Protein AF-A0A821EJD6-F1 (afdb_mo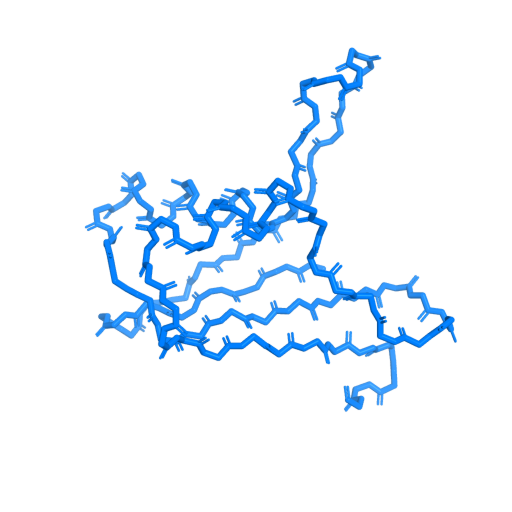nomer)

pLDDT: mean 92.41, std 6.49, range [71.12, 98.19]

Nearest PDB structures (foldseek):
  2fr6-assembly1_A  TM=9.761E-01  e=7.190E-10  Mus musculus
  1mq0-assembly1_A  TM=9.780E-01  e=3.433E-09  Homo sapiens
  2d30-assembly1_A  TM=9.522E-01  e=1.348E-08  Bacillus anthracis
  8x6w-assembly1_A  TM=9.525E-01  e=1.749E-08  Enterococcus
  8x6y-assembly1_B-2  TM=9.524E-01  e=2.270E-08  Enterococcus

Solvent-accessible surface area (backbone atoms only — not comparabl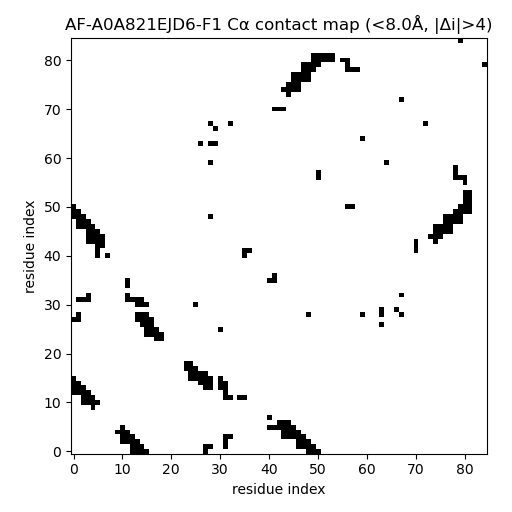e to full-atom values): 4908 Å² total; per-residue (Å²): 76,25,41,35,34,31,72,84,78,46,80,33,69,27,46,64,46,84,43,95,61,60,91,72,40,44,50,20,63,51,43,21,49,54,52,38,43,75,74,72,50,78,50,59,48,35,38,38,40,42,46,97,44,94,89,53,82,73,74,78,51,73,69,45,46,52,61,49,46,77,62,48,84,87,48,50,76,47,60,34,33,77,82,74,87

Radius of gyration: 12.73 Å; Cα contacts (8 Å, |Δi|>4): 142; chains: 1; bounding box: 33×20×35 Å

Secondary structure (DSSP, 8-state):
-EEEEETTS-EEEE--B--SSGGG-B-HHHHHHHHHHHTT---EEEEEEE---TTSPPPPPHHHHHHHHTT-S-SEEEEE-TT--

Structure (mmCIF, N/CA/C/O backbone):
data_AF-A0A821EJD6-F1
#
_entry.id   AF-A0A821EJD6-F1
#
loop_
_atom_site.group_PDB
_atom_site.id
_atom_site.type_symbol
_atom_site.label_atom_id
_atom_site.label_alt_id
_atom_site.label_comp_id
_atom_site.label_asym_id
_atom_site.label_entity_id
_atom_site.label_seq_id
_atom_site.pdbx_PDB_ins_code
_atom_site.Cartn_x
_atom_site.Cartn_y
_atom_site.Cartn_z
_atom_site.occupancy
_atom_site.B_iso_or_equiv
_atom_site.auth_seq_id
_atom_site.auth_comp_id
_atom_site.auth_asym_id
_atom_site.auth_atom_id
_atom_site.pdbx_PDB_model_num
ATOM 1 N N . ARG A 1 1 ? -2.512 4.638 -10.034 1.00 84.19 1 ARG A N 1
ATOM 2 C CA . ARG A 1 1 ? -2.457 5.439 -8.779 1.00 84.19 1 ARG A CA 1
ATOM 3 C C . ARG A 1 1 ? -3.204 4.657 -7.711 1.00 84.19 1 ARG A C 1
ATOM 5 O O . ARG A 1 1 ? -4.027 3.837 -8.084 1.00 84.19 1 ARG A O 1
ATOM 12 N N . GLU A 1 2 ? -2.944 4.916 -6.434 1.00 91.56 2 GLU A N 1
ATOM 13 C CA .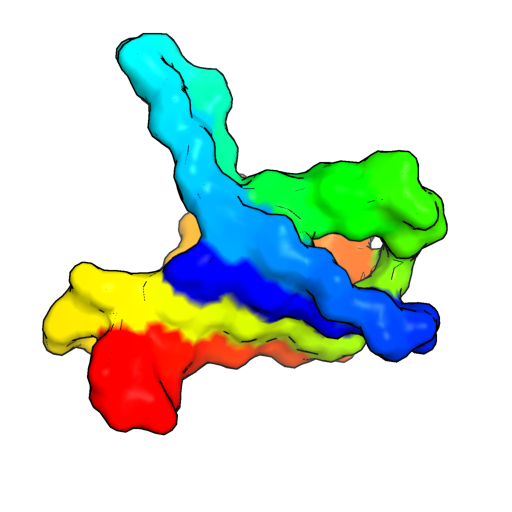 GLU A 1 2 ? -3.564 4.168 -5.336 1.00 91.56 2 GLU A CA 1
ATOM 14 C C . GLU A 1 2 ? -4.311 5.093 -4.379 1.00 91.56 2 GLU A C 1
ATOM 16 O O . GLU A 1 2 ? -3.815 6.188 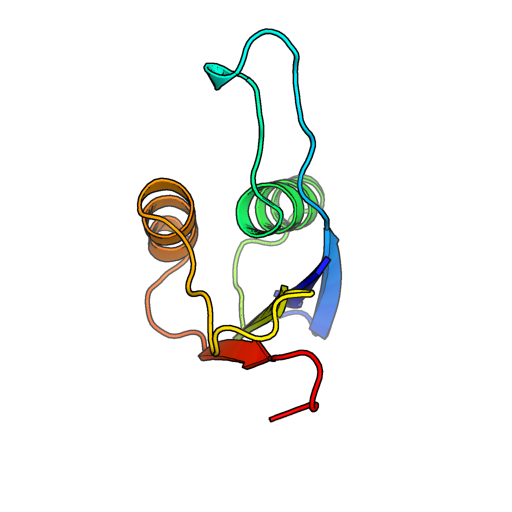-4.092 1.00 91.56 2 GLU A O 1
ATOM 21 N N . ALA A 1 3 ? -5.444 4.622 -3.859 1.00 95.94 3 ALA A N 1
ATOM 22 C CA . ALA A 1 3 ? -6.182 5.237 -2.764 1.00 95.94 3 ALA A CA 1
ATOM 23 C C . ALA A 1 3 ? -6.501 4.192 -1.680 1.00 95.94 3 ALA A C 1
ATOM 25 O O . ALA A 1 3 ? -6.957 3.096 -1.988 1.00 95.94 3 ALA A O 1
ATOM 26 N N . LEU A 1 4 ? -6.284 4.533 -0.412 1.00 96.94 4 LEU A N 1
ATOM 27 C CA . LEU A 1 4 ? -6.555 3.693 0.757 1.00 96.94 4 LEU A CA 1
ATOM 28 C C . LEU A 1 4 ? -7.545 4.409 1.673 1.00 96.94 4 LEU A C 1
ATOM 30 O O . LEU A 1 4 ? -7.285 5.543 2.079 1.00 96.94 4 LEU A O 1
ATOM 34 N N . LEU A 1 5 ? -8.639 3.733 2.013 1.00 97.75 5 LEU A N 1
ATOM 35 C CA . LEU A 1 5 ? -9.617 4.165 3.005 1.00 97.75 5 LEU A CA 1
ATOM 36 C C . LEU A 1 5 ? -9.323 3.476 4.339 1.00 97.75 5 LEU A C 1
ATOM 38 O O . LEU A 1 5 ? -9.300 2.243 4.434 1.00 97.75 5 LEU A O 1
ATOM 42 N N . THR A 1 6 ? -9.091 4.274 5.375 1.00 97.31 6 THR A N 1
ATOM 43 C CA . THR A 1 6 ? -8.836 3.768 6.727 1.00 97.31 6 THR A CA 1
ATOM 44 C C . THR A 1 6 ? -10.130 3.580 7.505 1.00 97.31 6 THR A C 1
ATOM 46 O O . THR A 1 6 ? -11.170 4.139 7.167 1.00 97.31 6 THR A O 1
ATOM 49 N N . SER A 1 7 ? -10.075 2.826 8.605 1.00 95.88 7 SER A N 1
ATOM 50 C CA . SER A 1 7 ? -11.227 2.670 9.504 1.00 95.88 7 SER A CA 1
ATOM 51 C C . SER A 1 7 ? -11.634 3.961 10.227 1.00 95.88 7 SER A C 1
ATOM 53 O O . SER A 1 7 ? -12.675 3.979 10.875 1.00 95.88 7 SER A O 1
ATOM 55 N N . THR A 1 8 ? -10.829 5.025 10.136 1.00 96.75 8 THR A N 1
ATOM 56 C CA . THR A 1 8 ? -11.145 6.362 10.664 1.00 96.75 8 THR A CA 1
ATOM 57 C C . THR A 1 8 ? -11.715 7.301 9.594 1.00 96.75 8 THR A C 1
ATOM 59 O O . THR A 1 8 ? -11.784 8.508 9.820 1.00 96.75 8 THR A O 1
ATOM 62 N N . GLU A 1 9 ? -12.130 6.759 8.442 1.00 97.25 9 GLU A N 1
ATOM 63 C CA . GLU A 1 9 ? -12.705 7.499 7.307 1.00 97.25 9 GLU A CA 1
ATOM 64 C C . GLU A 1 9 ? -11.727 8.482 6.637 1.00 97.25 9 GLU A C 1
ATOM 66 O O . GLU A 1 9 ? -12.130 9.439 5.971 1.00 97.25 9 GLU A O 1
ATOM 71 N N . LYS A 1 10 ? -10.415 8.260 6.789 1.00 97.94 10 LYS A N 1
ATOM 72 C CA . LYS A 1 10 ? -9.390 9.044 6.090 1.00 97.94 10 LYS A CA 1
ATOM 73 C C . LYS A 1 10 ? -8.970 8.367 4.796 1.00 97.94 10 LYS A C 1
ATOM 75 O O . LYS A 1 10 ? -8.852 7.145 4.723 1.00 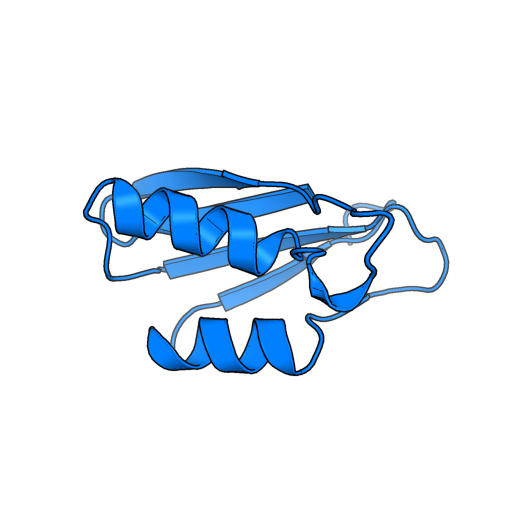97.94 10 LYS A O 1
ATOM 80 N N . ILE A 1 11 ? -8.673 9.192 3.793 1.00 97.88 11 ILE 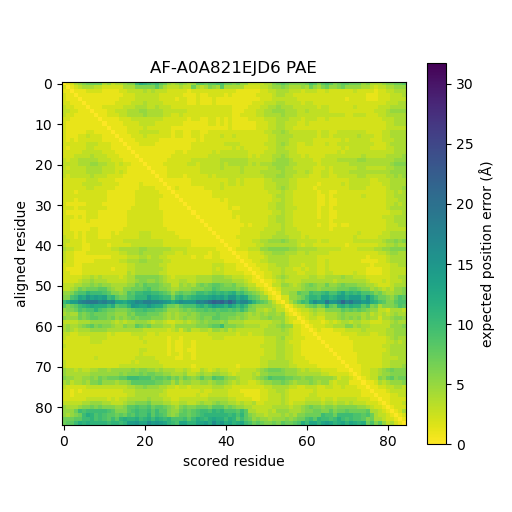A N 1
ATOM 81 C CA . ILE A 1 11 ? -8.187 8.739 2.490 1.00 97.88 11 ILE A CA 1
ATOM 82 C C . ILE A 1 11 ? -6.718 9.107 2.318 1.00 97.88 11 ILE A C 1
ATOM 84 O O . ILE A 1 11 ? -6.331 10.276 2.395 1.00 97.88 11 ILE A O 1
ATOM 88 N N . TYR A 1 12 ? -5.917 8.098 1.999 1.00 97.81 12 TYR A N 1
ATOM 89 C CA . TYR A 1 12 ? -4.505 8.225 1.676 1.00 97.81 12 TYR A CA 1
ATOM 90 C C . TYR A 1 12 ? -4.276 7.890 0.214 1.00 97.81 12 TYR A C 1
ATOM 92 O O . TYR A 1 12 ? -4.734 6.862 -0.263 1.00 97.81 12 TYR A O 1
ATOM 100 N N . ASN A 1 13 ? -3.538 8.746 -0.490 1.00 96.69 13 ASN A N 1
ATOM 101 C CA . ASN A 1 13 ? -3.181 8.521 -1.887 1.00 96.69 13 ASN A CA 1
ATOM 102 C C . ASN A 1 13 ? -1.684 8.255 -2.035 1.00 96.69 13 ASN A C 1
ATOM 104 O O . ASN A 1 13 ? -0.873 8.849 -1.314 1.00 96.69 13 ASN A O 1
ATOM 108 N N . GLY A 1 14 ? -1.331 7.450 -3.034 1.00 94.50 14 GLY A N 1
ATOM 109 C CA . GLY A 1 14 ? 0.054 7.140 -3.365 1.00 94.50 14 GLY A CA 1
ATOM 110 C C . GLY A 1 14 ? 0.270 6.758 -4.827 1.00 94.50 14 GLY A C 1
ATOM 111 O O . GLY A 1 14 ? -0.658 6.529 -5.610 1.00 94.50 14 GLY A O 1
ATOM 112 N N . CYS A 1 15 ? 1.542 6.721 -5.207 1.00 94.81 15 CYS A N 1
ATOM 113 C CA . CYS A 1 15 ? 2.013 6.241 -6.499 1.00 94.81 15 CYS A CA 1
ATOM 114 C C . CYS A 1 15 ? 3.297 5.428 -6.316 1.00 94.81 15 CYS A C 1
ATOM 116 O O . CYS A 1 15 ? 3.919 5.444 -5.246 1.00 94.81 15 CYS A O 1
ATOM 118 N N . ASN A 1 16 ? 3.681 4.700 -7.362 1.00 94.62 16 ASN A N 1
ATOM 119 C CA . ASN A 1 16 ? 4.994 4.083 -7.411 1.00 94.62 16 ASN A CA 1
ATOM 120 C C . ASN A 1 16 ? 6.074 5.173 -7.422 1.00 94.62 16 ASN A C 1
ATOM 122 O O . ASN A 1 16 ? 5.879 6.260 -7.972 1.00 94.62 16 ASN A O 1
ATOM 126 N N . VAL A 1 17 ? 7.209 4.865 -6.803 1.00 96.56 17 VAL A N 1
ATOM 127 C CA . VAL A 1 17 ? 8.409 5.701 -6.850 1.00 96.56 17 VAL A CA 1
ATOM 128 C C . VAL A 1 17 ? 9.550 4.811 -7.296 1.00 96.56 17 VAL A C 1
ATOM 130 O O . VAL A 1 17 ? 9.921 3.858 -6.606 1.00 96.56 17 VAL A O 1
ATOM 133 N N . GLU A 1 18 ? 10.061 5.101 -8.484 1.00 97.25 18 GLU A N 1
ATOM 134 C CA . GLU A 1 18 ? 11.134 4.337 -9.104 1.00 97.25 18 GLU A CA 1
ATOM 135 C C . GLU A 1 18 ? 12.502 4.825 -8.641 1.00 97.25 18 GLU A C 1
ATOM 137 O O . GLU A 1 18 ? 12.687 5.972 -8.223 1.00 97.25 18 GLU A O 1
ATOM 142 N N . ASN A 1 19 ? 13.483 3.936 -8.732 1.00 98.06 19 ASN A N 1
ATOM 143 C CA . ASN A 1 19 ? 14.867 4.255 -8.445 1.00 98.06 19 ASN A CA 1
ATOM 144 C C . ASN A 1 19 ? 15.788 3.548 -9.438 1.00 98.06 19 ASN A C 1
ATOM 146 O O . ASN A 1 19 ? 15.520 2.411 -9.812 1.00 98.06 19 ASN A O 1
ATOM 150 N N . ALA A 1 20 ? 16.900 4.185 -9.819 1.00 98.12 20 ALA A N 1
ATOM 151 C CA . ALA A 1 20 ? 17.905 3.573 -10.691 1.00 98.12 20 ALA A CA 1
ATOM 152 C C . ALA A 1 20 ? 18.514 2.298 -10.077 1.00 98.12 20 ALA A C 1
ATOM 154 O O . ALA A 1 20 ? 18.808 1.342 -10.790 1.00 98.12 20 ALA A O 1
ATOM 155 N N . SER A 1 21 ? 18.652 2.254 -8.748 1.00 97.50 21 SER A N 1
ATOM 156 C CA . SER A 1 21 ? 18.873 1.004 -8.024 1.00 97.50 21 SER A CA 1
ATOM 157 C C . SER A 1 21 ? 17.523 0.314 -7.841 1.00 97.50 21 SER A C 1
ATOM 159 O O . SER A 1 21 ? 16.812 0.566 -6.868 1.00 97.50 21 SER A O 1
ATOM 161 N N . TYR A 1 22 ? 17.148 -0.533 -8.805 1.00 94.56 22 TYR A N 1
ATOM 162 C CA . TYR A 1 22 ? 15.799 -1.110 -8.916 1.00 94.56 22 TYR A CA 1
ATOM 163 C C . TYR A 1 22 ? 15.223 -1.696 -7.615 1.00 94.56 22 TYR A C 1
ATOM 165 O O . TYR A 1 22 ? 14.045 -1.439 -7.352 1.00 94.56 22 TYR A O 1
ATOM 173 N N . PRO A 1 23 ? 15.997 -2.393 -6.754 1.00 95.31 23 PRO A N 1
ATOM 174 C CA . PRO A 1 23 ? 15.486 -2.905 -5.479 1.00 95.31 23 PRO A CA 1
ATOM 175 C C . PRO A 1 23 ? 14.968 -1.835 -4.504 1.00 95.31 23 PRO A C 1
ATOM 177 O O . PRO A 1 23 ? 14.223 -2.168 -3.587 1.00 95.31 23 PRO A O 1
A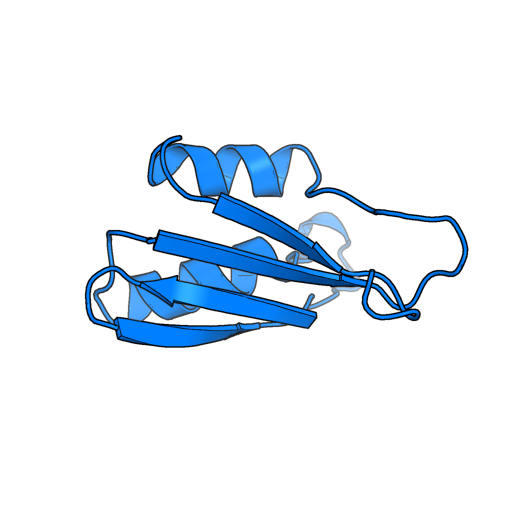TOM 180 N N . LEU A 1 24 ? 15.341 -0.564 -4.687 1.00 96.56 24 LEU A N 1
ATOM 181 C CA . LEU A 1 24 ? 14.870 0.559 -3.869 1.00 96.56 24 LEU A CA 1
ATOM 182 C C . LEU A 1 24 ? 13.523 1.129 -4.339 1.00 96.56 24 LEU A C 1
ATOM 184 O O . LEU A 1 24 ? 12.985 2.024 -3.690 1.00 96.56 24 LEU A O 1
ATOM 188 N N . SER A 1 25 ? 12.970 0.637 -5.451 1.00 96.94 25 SER A N 1
ATOM 189 C CA . SER A 1 25 ? 11.674 1.100 -5.952 1.00 96.94 25 SER A CA 1
ATOM 190 C C . SER A 1 25 ? 10.528 0.644 -5.042 1.00 96.94 25 SER A C 1
ATOM 192 O O . SER A 1 25 ? 10.489 -0.497 -4.558 1.00 96.94 25 SER A O 1
ATOM 194 N N . THR A 1 26 ? 9.542 1.518 -4.845 1.00 96.38 26 THR A N 1
ATOM 195 C CA . THR A 1 26 ? 8.326 1.210 -4.080 1.00 96.38 26 THR A CA 1
ATOM 196 C C . THR A 1 26 ? 7.085 1.210 -4.970 1.00 96.38 26 THR A C 1
ATOM 198 O O . THR A 1 26 ? 6.958 2.033 -5.876 1.00 96.38 26 THR A O 1
ATOM 201 N N . CYS A 1 27 ? 6.178 0.260 -4.714 1.00 95.00 27 CYS A N 1
ATOM 202 C CA . CYS A 1 27 ? 4.878 0.181 -5.387 1.00 95.00 27 CYS A CA 1
ATOM 203 C C . CYS A 1 27 ? 3.898 1.178 -4.758 1.00 95.00 27 CYS A C 1
ATOM 205 O O . CYS A 1 27 ? 4.118 1.636 -3.632 1.00 95.00 27 CYS A O 1
ATOM 207 N N . ALA A 1 28 ? 2.833 1.523 -5.477 1.00 94.62 28 ALA A N 1
ATOM 208 C CA . ALA A 1 28 ? 1.876 2.526 -5.025 1.00 94.62 28 ALA A CA 1
ATOM 209 C C . ALA A 1 28 ? 1.167 2.098 -3.730 1.00 94.62 28 ALA A C 1
ATOM 211 O O . ALA A 1 28 ? 1.013 2.907 -2.819 1.00 94.62 28 ALA A O 1
ATOM 212 N N . GLU A 1 29 ? 0.849 0.812 -3.610 1.00 94.81 29 GLU A N 1
ATOM 213 C CA . GLU A 1 29 ? 0.246 0.176 -2.440 1.00 94.81 29 GLU A CA 1
ATOM 214 C C . GLU A 1 29 ? 1.120 0.375 -1.196 1.00 94.81 29 GLU A C 1
ATOM 216 O O . GLU A 1 29 ? 0.660 0.874 -0.169 1.00 94.81 29 GLU A O 1
ATOM 221 N N . ARG A 1 30 ? 2.422 0.066 -1.307 1.00 95.62 30 ARG A N 1
ATOM 222 C CA . ARG A 1 30 ? 3.382 0.241 -0.205 1.00 95.62 30 ARG A CA 1
ATOM 223 C C . ARG A 1 30 ? 3.561 1.711 0.160 1.00 95.62 30 ARG A C 1
ATOM 225 O O . ARG A 1 30 ? 3.590 2.028 1.344 1.00 95.62 30 ARG A O 1
ATOM 232 N N . THR A 1 31 ? 3.640 2.607 -0.824 1.00 97.12 31 THR A N 1
ATOM 233 C CA . THR A 1 31 ? 3.724 4.055 -0.572 1.00 97.12 31 THR A CA 1
ATOM 234 C C . THR A 1 31 ? 2.521 4.547 0.236 1.00 97.12 31 THR A C 1
ATOM 236 O O . THR A 1 31 ? 2.688 5.274 1.215 1.00 97.12 31 THR A O 1
ATOM 239 N N . THR A 1 32 ? 1.313 4.129 -0.145 1.00 96.75 32 THR A N 1
ATOM 240 C CA . THR A 1 32 ? 0.073 4.553 0.513 1.00 96.75 32 THR A CA 1
ATOM 241 C C . THR A 1 32 ? -0.035 4.018 1.939 1.00 96.75 32 THR A C 1
ATOM 243 O O . THR A 1 32 ? -0.345 4.788 2.847 1.00 96.75 32 THR A O 1
ATOM 246 N N . ILE A 1 33 ? 0.287 2.738 2.158 1.00 96.06 33 ILE A N 1
ATOM 247 C CA . ILE A 1 33 ? 0.311 2.133 3.499 1.00 96.06 33 ILE A CA 1
ATOM 248 C C . ILE A 1 33 ? 1.321 2.848 4.392 1.00 96.06 33 ILE A C 1
ATOM 250 O O . ILE A 1 33 ? 0.974 3.263 5.493 1.00 96.06 33 ILE A O 1
ATOM 254 N N . VAL A 1 34 ? 2.559 3.034 3.920 1.00 96.94 34 VAL A N 1
ATOM 255 C CA . VAL A 1 34 ? 3.608 3.701 4.706 1.00 96.94 34 VAL A CA 1
ATOM 256 C C . VAL A 1 34 ? 3.167 5.106 5.104 1.00 96.94 34 VAL A C 1
ATOM 258 O O . VAL A 1 34 ? 3.364 5.496 6.254 1.00 96.94 34 VAL A O 1
ATOM 261 N N . LYS A 1 35 ? 2.518 5.845 4.195 1.00 97.75 35 LYS A N 1
ATOM 262 C CA . LYS A 1 35 ? 1.970 7.165 4.508 1.00 97.75 35 LYS A CA 1
ATOM 263 C C . LYS A 1 35 ? 0.906 7.092 5.607 1.00 97.75 35 LYS A C 1
ATOM 265 O O . LYS A 1 35 ? 1.050 7.784 6.611 1.00 97.75 35 LYS A O 1
ATOM 270 N N . ALA A 1 36 ? -0.110 6.244 5.450 1.00 97.81 36 ALA A N 1
ATOM 271 C CA . ALA A 1 36 ? -1.186 6.097 6.433 1.00 97.81 36 ALA A CA 1
ATOM 272 C C . ALA A 1 36 ? -0.646 5.711 7.821 1.00 97.81 36 ALA A C 1
ATOM 274 O O . ALA A 1 36 ? -0.966 6.353 8.821 1.00 97.81 36 ALA A O 1
ATOM 275 N N . VAL A 1 37 ? 0.262 4.732 7.868 1.00 97.69 37 VAL A N 1
ATOM 276 C CA . VAL A 1 37 ? 0.912 4.275 9.104 1.00 97.69 37 VAL A CA 1
ATOM 277 C C . VAL A 1 37 ? 1.746 5.377 9.745 1.00 97.69 37 VAL A C 1
ATOM 279 O O . VAL A 1 37 ? 1.684 5.564 10.959 1.00 97.69 37 VAL A O 1
ATOM 282 N N . SER A 1 38 ? 2.495 6.149 8.949 1.00 98.19 38 SER A N 1
ATOM 283 C CA . SER A 1 38 ? 3.289 7.272 9.466 1.00 98.19 38 SER A CA 1
ATOM 284 C C . SER A 1 38 ? 2.435 8.377 10.097 1.00 98.19 38 SER A C 1
ATOM 286 O O . SER A 1 38 ? 2.922 9.115 10.949 1.00 98.19 38 SER A O 1
ATOM 288 N N . GLU A 1 39 ? 1.157 8.456 9.720 1.00 98.12 39 GLU A N 1
ATOM 289 C CA . GLU A 1 39 ? 0.173 9.391 10.269 1.00 98.12 39 GLU A CA 1
ATOM 290 C C . GLU A 1 39 ? -0.708 8.764 11.372 1.00 98.12 39 GLU A C 1
ATOM 292 O O . GLU A 1 39 ? -1.654 9.393 11.848 1.00 98.12 39 GLU A O 1
ATOM 297 N N . GLY A 1 40 ? -0.367 7.553 11.828 1.00 97.50 40 GLY A N 1
ATOM 298 C CA . GLY A 1 40 ? -0.973 6.892 12.988 1.00 97.50 40 GLY A CA 1
ATOM 299 C C . GLY A 1 40 ? -2.100 5.906 12.672 1.00 97.50 40 GLY A C 1
ATOM 300 O O . GLY A 1 40 ? -2.699 5.361 13.598 1.00 97.50 40 GLY A O 1
ATOM 301 N N . GLU A 1 41 ? -2.392 5.644 11.399 1.00 97.69 41 GLU A N 1
ATOM 302 C CA . GLU A 1 41 ? -3.442 4.705 10.994 1.00 97.69 41 GLU A CA 1
ATOM 303 C C . GLU A 1 41 ? -2.926 3.256 11.021 1.00 97.69 41 GLU A C 1
ATOM 305 O O . GLU A 1 41 ? -1.849 2.961 10.510 1.00 97.69 41 GLU A O 1
ATOM 310 N N . GLN A 1 42 ? -3.697 2.331 11.602 1.00 94.88 42 GLN A N 1
ATOM 311 C CA . GLN A 1 42 ? -3.310 0.911 11.726 1.00 94.88 42 GLN A CA 1
ATOM 312 C C . GLN A 1 42 ? -4.389 -0.070 11.247 1.00 94.88 42 GLN A C 1
ATOM 314 O O . GLN A 1 42 ? -4.187 -1.278 11.307 1.00 94.88 42 GLN A O 1
ATOM 319 N N . SER A 1 43 ? -5.539 0.435 10.797 1.00 95.62 43 SER A N 1
ATOM 320 C CA . SER A 1 43 ? -6.676 -0.379 10.366 1.00 95.62 43 SER A CA 1
ATOM 321 C C . SER A 1 43 ? -7.280 0.202 9.097 1.00 95.62 43 SER A C 1
ATOM 323 O O . SER A 1 43 ? -7.518 1.412 9.007 1.00 95.62 43 SER A O 1
ATOM 325 N N . PHE A 1 44 ? -7.529 -0.665 8.119 1.00 96.06 44 PHE A N 1
ATOM 326 C CA . PHE A 1 44 ? -7.937 -0.285 6.772 1.00 96.06 44 PHE A CA 1
ATOM 327 C C . PHE A 1 44 ? -9.247 -0.970 6.387 1.00 96.06 44 PHE A C 1
ATOM 329 O O . PHE A 1 44 ? -9.490 -2.109 6.775 1.00 96.06 44 PHE A O 1
ATOM 336 N N . GLN A 1 45 ? -10.095 -0.265 5.639 1.00 96.25 45 GLN A N 1
ATOM 337 C CA . GLN A 1 45 ? -11.361 -0.801 5.128 1.00 96.25 45 GLN A CA 1
ATOM 338 C C . GLN A 1 45 ? -11.236 -1.257 3.679 1.00 96.25 45 GLN A C 1
ATOM 340 O O . GLN A 1 45 ? -11.833 -2.252 3.272 1.00 96.25 45 GLN A O 1
ATOM 345 N N . THR A 1 46 ? -10.495 -0.501 2.872 1.00 95.94 46 THR A N 1
ATOM 346 C CA . THR A 1 46 ? -10.460 -0.707 1.427 1.00 95.94 46 THR A CA 1
ATOM 347 C C . THR A 1 46 ? -9.216 -0.081 0.826 1.00 95.94 46 THR A C 1
ATOM 349 O O . THR A 1 46 ? -8.819 1.016 1.220 1.00 95.94 46 THR A O 1
ATOM 352 N N . ILE A 1 47 ? -8.652 -0.734 -0.186 1.00 94.38 47 ILE A N 1
ATOM 353 C CA . ILE A 1 47 ? -7.668 -0.140 -1.085 1.00 94.38 47 ILE A CA 1
ATOM 354 C C . ILE A 1 47 ? -8.163 -0.230 -2.534 1.00 94.38 47 ILE A C 1
ATOM 356 O O . ILE A 1 47 ? -8.769 -1.223 -2.937 1.00 94.38 47 ILE A O 1
ATOM 360 N N . ALA A 1 48 ? -7.934 0.823 -3.309 1.00 93.56 48 ALA A N 1
ATOM 361 C CA . ALA A 1 48 ? -8.288 0.901 -4.716 1.00 93.56 48 ALA A CA 1
ATOM 362 C C . ALA A 1 48 ? -7.055 1.252 -5.546 1.00 93.56 48 ALA A C 1
ATOM 364 O O . ALA A 1 48 ? -6.386 2.261 -5.294 1.00 93.56 48 ALA A O 1
ATOM 365 N N . THR A 1 49 ? -6.811 0.443 -6.572 1.00 90.06 49 THR A N 1
ATOM 366 C CA . THR A 1 49 ? -5.684 0.600 -7.483 1.00 90.06 49 THR A CA 1
ATOM 367 C C . THR A 1 49 ? -6.155 0.886 -8.897 1.00 90.06 49 THR A C 1
ATOM 369 O O . THR A 1 49 ? -7.113 0.286 -9.389 1.00 90.06 49 THR A O 1
ATOM 372 N N . THR A 1 50 ? -5.467 1.810 -9.563 1.00 88.19 50 THR A N 1
ATOM 373 C CA . THR A 1 50 ? -5.692 2.134 -10.971 1.00 88.19 50 THR A CA 1
ATOM 374 C C . THR A 1 50 ? -4.426 1.929 -11.783 1.00 88.19 50 THR A C 1
ATOM 376 O O . THR A 1 50 ? -3.338 2.380 -11.394 1.00 88.19 50 THR A O 1
ATOM 379 N N . TRP A 1 51 ? -4.582 1.322 -12.954 1.00 83.19 51 TRP A N 1
ATOM 380 C CA . TRP A 1 51 ? -3.488 1.077 -13.888 1.00 83.19 51 TRP A CA 1
ATOM 381 C C . TRP A 1 51 ? -3.840 1.630 -15.256 1.00 83.19 51 TRP A C 1
ATOM 383 O O . TRP A 1 51 ? -4.954 1.441 -15.741 1.00 83.19 51 TRP A O 1
ATOM 393 N N . ASP A 1 52 ? -2.868 2.281 -15.886 1.00 82.81 52 ASP A N 1
ATOM 394 C CA . ASP A 1 52 ? -3.000 2.763 -17.257 1.00 82.81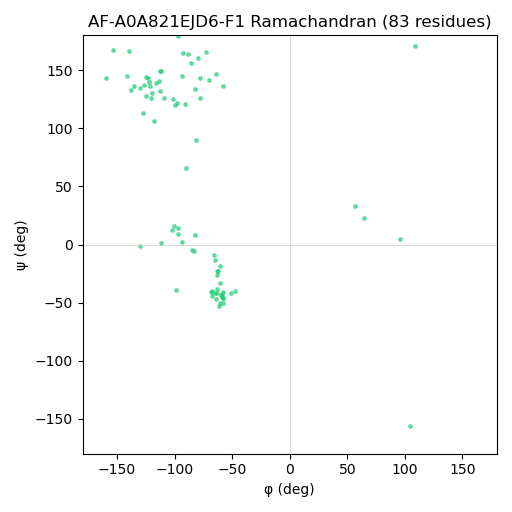 52 ASP A CA 1
ATOM 395 C C . ASP A 1 52 ? -2.515 1.687 -18.235 1.00 82.81 52 ASP A C 1
ATOM 397 O O . ASP A 1 52 ? -1.450 1.788 -18.844 1.00 82.81 52 ASP A O 1
ATOM 401 N N . VAL A 1 53 ? -3.244 0.570 -18.270 1.00 79.12 53 VAL A N 1
ATOM 402 C CA . VAL A 1 53 ? -2.948 -0.569 -19.143 1.00 79.12 53 VAL A CA 1
ATOM 403 C C . VAL A 1 53 ? -4.220 -1.088 -19.807 1.00 79.12 53 VAL A C 1
ATOM 405 O O . VAL A 1 53 ? -5.252 -1.265 -19.166 1.00 79.12 53 VAL A O 1
ATOM 408 N N . GLU A 1 54 ? -4.142 -1.391 -21.102 1.00 74.56 54 GLU A N 1
ATOM 409 C CA . GLU A 1 54 ? -5.275 -1.961 -21.851 1.00 74.56 54 GLU A CA 1
ATOM 410 C C . GLU A 1 54 ? -5.404 -3.487 -21.695 1.00 74.56 54 GLU A C 1
ATOM 412 O O . GLU A 1 54 ? -6.364 -4.091 -22.168 1.00 74.56 54 GLU A O 1
ATOM 417 N N . LEU A 1 55 ? -4.444 -4.126 -21.019 1.00 71.12 55 LEU A N 1
ATOM 418 C CA . LEU A 1 55 ? -4.314 -5.586 -20.925 1.00 71.12 55 LEU A CA 1
ATOM 419 C C . LEU A 1 55 ? -5.217 -6.244 -19.860 1.00 71.12 55 LEU A C 1
ATOM 421 O O . LEU A 1 55 ? -5.096 -7.445 -19.626 1.00 71.12 55 LEU A O 1
ATOM 425 N N . GLY A 1 56 ? -6.135 -5.493 -19.241 1.00 77.31 56 GLY A N 1
ATOM 426 C CA . GLY A 1 56 ? -7.070 -5.981 -18.219 1.00 77.31 56 GLY A CA 1
ATOM 427 C C . GLY A 1 56 ? -6.694 -5.559 -16.795 1.00 77.31 56 GLY A C 1
ATOM 428 O O . GLY A 1 56 ? -6.018 -4.551 -16.595 1.00 77.31 56 GLY A O 1
ATOM 429 N N . PHE A 1 57 ? -7.156 -6.314 -15.793 1.00 81.38 57 PHE A N 1
ATOM 430 C CA . PHE A 1 57 ? -6.870 -6.024 -14.385 1.00 81.38 57 PHE A CA 1
ATOM 431 C C . PHE A 1 57 ? -5.457 -6.463 -14.001 1.00 81.38 57 PHE A C 1
ATOM 433 O O . PHE A 1 57 ? -5.092 -7.631 -14.150 1.00 81.38 57 PHE A O 1
ATOM 440 N N . ILE A 1 58 ? -4.682 -5.536 -13.441 1.00 83.88 58 ILE A N 1
ATOM 441 C CA . ILE A 1 58 ? -3.403 -5.837 -12.801 1.00 83.88 58 ILE A CA 1
ATOM 442 C C . ILE A 1 58 ? -3.633 -5.855 -11.293 1.00 83.88 58 ILE A C 1
ATOM 444 O O . ILE A 1 58 ? -4.175 -4.916 -10.718 1.00 83.88 58 ILE A O 1
ATOM 448 N N . GLY A 1 59 ? -3.267 -6.962 -10.655 1.00 83.75 59 GLY A N 1
ATOM 449 C CA . GLY A 1 59 ? -3.337 -7.098 -9.204 1.00 83.75 59 GLY A CA 1
ATOM 450 C C . GLY A 1 59 ? -2.019 -6.719 -8.523 1.00 83.75 59 GLY A C 1
ATOM 451 O O . GLY A 1 59 ? -0.970 -6.713 -9.174 1.00 83.75 59 GLY A O 1
ATOM 452 N N . PRO A 1 60 ? -2.040 -6.492 -7.199 1.00 86.88 60 PRO A N 1
ATOM 453 C CA . PRO A 1 60 ? -0.831 -6.249 -6.426 1.00 86.88 60 PRO A CA 1
ATOM 454 C C . PRO A 1 60 ? 0.154 -7.420 -6.545 1.00 86.88 60 PRO A C 1
ATOM 456 O O . PRO A 1 60 ? -0.210 -8.603 -6.447 1.00 86.88 60 PRO A O 1
ATOM 459 N N . TYR A 1 61 ? 1.432 -7.086 -6.725 1.00 88.94 61 TYR A N 1
ATOM 460 C CA . TYR A 1 61 ? 2.522 -8.061 -6.769 1.00 88.94 61 TYR A CA 1
ATOM 461 C C . TYR A 1 61 ? 2.819 -8.631 -5.374 1.00 88.94 61 TYR A C 1
ATOM 463 O O . TYR A 1 61 ? 2.384 -8.095 -4.356 1.00 88.94 61 TYR A O 1
ATOM 471 N N . GLY A 1 62 ? 3.582 -9.729 -5.314 1.00 93.50 62 GLY A N 1
ATOM 472 C CA . GLY A 1 62 ? 3.779 -10.513 -4.086 1.00 93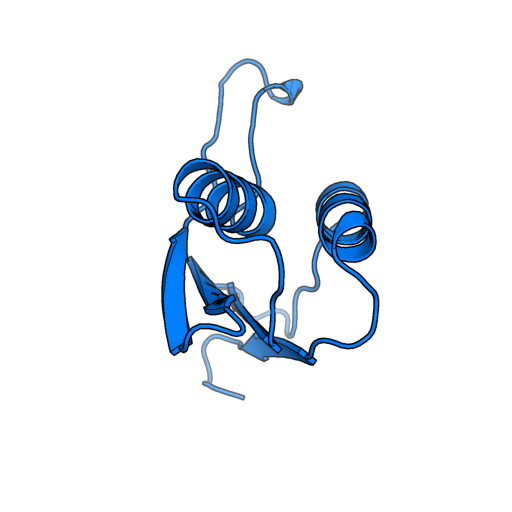.50 62 GLY A CA 1
ATOM 473 C C . GLY A 1 62 ? 4.212 -9.704 -2.858 1.00 93.50 62 GLY A C 1
ATOM 474 O O . GLY A 1 62 ? 3.667 -9.915 -1.780 1.00 93.50 62 GLY A O 1
ATOM 475 N N . SER A 1 63 ? 5.124 -8.741 -3.017 1.00 94.25 63 SER A N 1
ATOM 476 C CA . SER A 1 63 ? 5.562 -7.879 -1.911 1.00 94.25 63 SER A CA 1
ATOM 477 C C . SER A 1 63 ? 4.463 -6.934 -1.425 1.00 94.25 63 SER A C 1
ATOM 479 O O . SER A 1 63 ? 4.292 -6.784 -0.221 1.00 94.25 63 SER A O 1
ATOM 481 N N . CYS A 1 64 ? 3.686 -6.343 -2.336 1.00 94.75 64 CYS A N 1
ATOM 482 C CA . CYS A 1 64 ? 2.567 -5.470 -1.989 1.00 94.75 64 CYS A CA 1
ATOM 483 C C . CYS A 1 64 ? 1.453 -6.292 -1.305 1.00 94.75 64 CYS A C 1
ATOM 485 O O . CYS A 1 64 ? 0.948 -5.872 -0.270 1.00 94.75 64 CYS A O 1
ATOM 487 N N . ARG A 1 65 ? 1.163 -7.517 -1.781 1.00 94.44 65 ARG A N 1
ATOM 488 C CA . ARG A 1 65 ? 0.241 -8.457 -1.106 1.00 94.44 65 ARG A CA 1
ATOM 489 C C . ARG A 1 65 ? 0.690 -8.824 0.303 1.00 94.44 65 ARG A C 1
ATOM 491 O O . ARG A 1 65 ? -0.138 -8.841 1.204 1.00 94.44 65 ARG A O 1
ATOM 498 N N . GLN A 1 66 ? 1.980 -9.097 0.498 1.00 96.69 66 GLN A N 1
ATOM 499 C CA . GLN A 1 66 ? 2.502 -9.388 1.831 1.00 96.69 66 GLN A CA 1
ATOM 500 C C . GLN A 1 66 ? 2.356 -8.174 2.751 1.00 96.69 66 GLN A C 1
ATOM 502 O O . GLN A 1 66 ? 1.850 -8.323 3.852 1.00 96.69 66 GLN A O 1
ATOM 507 N N . THR A 1 67 ? 2.736 -6.970 2.298 1.00 95.25 67 THR A N 1
ATOM 508 C CA . THR A 1 67 ? 2.571 -5.747 3.103 1.00 95.25 67 THR A CA 1
ATOM 509 C C . THR A 1 67 ? 1.112 -5.509 3.478 1.00 95.25 67 THR A C 1
ATOM 511 O O . THR A 1 67 ? 0.837 -5.178 4.621 1.00 95.25 67 THR A O 1
ATOM 514 N N . LEU A 1 68 ? 0.186 -5.702 2.538 1.00 94.00 68 LEU A N 1
ATOM 515 C CA . LEU A 1 68 ? -1.253 -5.607 2.779 1.00 94.00 68 LEU A CA 1
ATOM 516 C C . LEU A 1 68 ? -1.712 -6.610 3.853 1.00 94.00 68 LEU A C 1
ATOM 518 O O . LEU A 1 68 ? -2.411 -6.222 4.784 1.00 94.00 68 LEU A O 1
ATOM 522 N N . ALA A 1 69 ? -1.258 -7.864 3.770 1.00 95.19 69 ALA A N 1
ATOM 523 C CA . ALA A 1 69 ? -1.628 -8.927 4.704 1.00 95.19 69 ALA A CA 1
ATOM 524 C C . ALA A 1 69 ? -1.183 -8.673 6.158 1.00 95.19 69 ALA A C 1
ATOM 526 O O . ALA A 1 69 ? -1.847 -9.155 7.075 1.00 95.19 69 ALA A O 1
ATOM 527 N N . GLU A 1 70 ? -0.120 -7.891 6.388 1.00 96.19 70 GLU A N 1
ATOM 528 C CA . GLU A 1 70 ? 0.303 -7.494 7.746 1.00 96.19 70 GLU A CA 1
ATOM 529 C C . GLU A 1 70 ? -0.759 -6.652 8.478 1.00 96.19 70 GLU A C 1
ATOM 531 O O . GLU A 1 70 ? -0.784 -6.621 9.706 1.00 96.19 70 GLU A O 1
ATOM 536 N N . PHE A 1 71 ? -1.664 -5.999 7.740 1.00 94.75 71 PHE A N 1
ATOM 537 C CA . PHE A 1 71 ? -2.756 -5.185 8.290 1.00 94.75 71 PHE A CA 1
ATOM 538 C C . PHE A 1 71 ? -4.112 -5.905 8.258 1.00 94.75 71 PHE A C 1
ATOM 540 O O . PHE A 1 71 ? -5.155 -5.296 8.495 1.00 94.75 71 PHE A O 1
ATOM 547 N N . GLY A 1 72 ? -4.101 -7.213 7.992 1.00 92.88 72 GLY A N 1
ATOM 548 C CA . GLY A 1 72 ? -5.281 -8.066 7.955 1.00 92.88 72 GLY A CA 1
ATOM 549 C C . GLY A 1 72 ? -5.659 -8.525 6.548 1.00 92.88 72 GLY A C 1
ATOM 550 O O . GLY A 1 72 ? -5.120 -8.082 5.542 1.00 92.88 72 GLY A O 1
ATOM 551 N N . LEU A 1 73 ? -6.607 -9.460 6.491 1.00 91.81 73 LEU A N 1
ATOM 552 C CA . LEU A 1 73 ? -7.105 -10.060 5.244 1.00 91.81 73 LEU A CA 1
ATOM 553 C C . LEU A 1 73 ? -8.559 -9.675 4.937 1.00 91.81 73 LEU A C 1
ATOM 555 O O . LEU A 1 73 ? -9.138 -10.178 3.981 1.00 91.81 73 LEU A O 1
ATOM 559 N N . GLY A 1 74 ? -9.169 -8.849 5.789 1.00 89.50 74 GLY A N 1
ATOM 560 C CA . GLY A 1 74 ? -10.605 -8.568 5.784 1.00 89.50 74 GLY A CA 1
ATOM 561 C C . GLY A 1 74 ? -11.005 -7.255 5.117 1.00 89.50 74 GLY A C 1
ATOM 562 O O . GLY A 1 74 ? -12.103 -6.784 5.385 1.00 89.50 74 GLY A O 1
ATOM 563 N N . PHE A 1 75 ? -10.126 -6.643 4.323 1.00 90.31 75 PHE A N 1
ATOM 564 C CA . PHE A 1 75 ? -10.417 -5.395 3.622 1.00 90.31 75 PHE A CA 1
ATOM 565 C C . PHE A 1 75 ? -10.467 -5.616 2.111 1.00 90.31 75 PHE A C 1
ATOM 567 O O . PHE A 1 75 ? -9.770 -6.476 1.568 1.00 90.31 75 PHE A O 1
ATOM 574 N N . ASP A 1 76 ? -11.294 -4.823 1.439 1.00 93.12 76 ASP A N 1
ATOM 575 C CA . ASP A 1 76 ? -11.536 -4.980 0.010 1.00 93.12 76 ASP A CA 1
ATOM 576 C C . ASP A 1 76 ? -10.385 -4.406 -0.823 1.00 93.12 76 ASP A C 1
ATOM 578 O O . ASP A 1 76 ? -9.806 -3.364 -0.500 1.00 93.12 76 ASP A O 1
ATOM 582 N N . VAL A 1 77 ? -10.074 -5.080 -1.931 1.00 92.56 77 VAL A N 1
ATOM 583 C CA . VAL A 1 77 ? -9.087 -4.632 -2.920 1.00 92.56 77 VAL A CA 1
ATOM 584 C C . VAL A 1 77 ? -9.804 -4.426 -4.250 1.00 92.56 77 VAL A C 1
ATOM 586 O O . VAL A 1 77 ? -10.151 -5.393 -4.928 1.00 92.56 77 VAL A O 1
ATOM 589 N N . TYR A 1 78 ? -10.011 -3.168 -4.634 1.00 92.88 78 TYR A N 1
ATOM 590 C CA . TYR A 1 78 ? -10.608 -2.808 -5.919 1.00 92.88 78 TYR A CA 1
ATOM 591 C C . TYR A 1 78 ? -9.514 -2.629 -6.967 1.00 92.88 78 TYR A C 1
ATOM 593 O O . TYR A 1 78 ? -8.631 -1.783 -6.821 1.00 92.88 78 TYR A O 1
ATOM 601 N N . LEU A 1 79 ? -9.583 -3.416 -8.038 1.00 91.12 79 LEU A N 1
ATOM 602 C CA . LEU A 1 79 ? -8.738 -3.253 -9.216 1.00 91.12 79 LEU A CA 1
ATOM 603 C C . LEU A 1 79 ? -9.559 -2.517 -10.268 1.00 91.12 79 LEU A C 1
ATOM 605 O O . LEU A 1 79 ? -10.594 -3.030 -10.670 1.00 91.12 79 LEU A O 1
ATOM 609 N N . ILE A 1 80 ? -9.103 -1.344 -10.700 1.00 88.19 80 ILE A N 1
ATOM 610 C CA . ILE A 1 80 ? -9.826 -0.502 -11.657 1.00 88.19 80 ILE A CA 1
ATOM 611 C C . ILE A 1 80 ? -8.951 -0.313 -12.895 1.00 88.19 80 ILE A C 1
ATOM 613 O O . ILE A 1 80 ? -7.767 0.034 -12.798 1.00 88.19 80 ILE A O 1
ATOM 617 N N . ASN A 1 81 ? -9.528 -0.547 -14.070 1.00 84.88 81 ASN A N 1
ATOM 618 C CA . ASN A 1 81 ? -8.838 -0.364 -15.348 1.00 84.88 81 ASN A CA 1
ATOM 619 C C . ASN A 1 81 ? -9.149 1.006 -15.987 1.00 84.88 81 ASN A C 1
ATOM 621 O O . ASN A 1 81 ? -9.935 1.801 -15.473 1.00 84.88 81 ASN A O 1
ATOM 625 N N . THR A 1 82 ? -8.554 1.285 -17.148 1.00 81.88 82 THR A N 1
ATOM 626 C CA . THR A 1 82 ? -8.756 2.545 -17.892 1.00 81.88 82 THR A CA 1
ATOM 627 C C . THR A 1 82 ? -10.184 2.757 -18.407 1.00 81.88 82 THR A C 1
ATOM 629 O O . THR A 1 82 ? -10.533 3.871 -18.796 1.00 81.88 82 THR A O 1
ATOM 632 N N . LYS A 1 83 ? -11.027 1.719 -18.389 1.00 82.50 83 LYS A N 1
ATOM 633 C CA . LYS A 1 83 ? -12.449 1.768 -18.757 1.00 82.50 83 LYS A CA 1
ATOM 634 C C . LYS A 1 83 ? -13.370 2.007 -17.555 1.00 82.50 83 LYS A C 1
ATOM 636 O O . LYS A 1 83 ? -14.579 2.093 -17.752 1.00 82.50 83 LYS A O 1
ATOM 641 N N . ASN A 1 84 ? -12.813 2.179 -16.350 1.00 76.19 84 ASN A N 1
ATOM 642 C CA . ASN A 1 84 ? -13.545 2.270 -15.080 1.00 76.19 84 ASN A CA 1
ATOM 643 C C . ASN A 1 84 ? -14.434 1.045 -14.804 1.00 76.19 84 ASN A C 1
ATOM 645 O O . ASN A 1 84 ? -15.520 1.183 -14.238 1.00 76.19 84 ASN A O 1
ATOM 649 N N . GLU A 1 85 ? -13.981 -0.126 -15.246 1.00 73.56 85 GLU A N 1
ATOM 650 C CA . GLU A 1 85 ? -14.561 -1.423 -14.880 1.00 73.56 85 GLU A CA 1
ATOM 651 C C . GLU A 1 85 ? -14.000 -1.920 -13.546 1.00 73.56 85 GLU A C 1
ATOM 653 O O . GLU A 1 85 ? -12.841 -1.553 -13.222 1.00 73.56 85 GLU A O 1
#

Mean predicted aligned error: 3.4 Å

Foldseek 3Di:
DKWWQAPVRDIFFFAWDQDPPRVPTDHRLRRRVVVCVVVPTLGTAEMEDEDADPPDFDDDDPVSVVVVCVSHDRHYYHTAYPVRD

Sequence (85 aa):
REALLTSTEKIYNGCNVENASYPLSTCAERTTIVKAVSEGEQSFQTIATTWDVELGFIGPYGSCRQTLAEFGLGFDVYLINTKNE